Protein AF-A0A7J9C0Z2-F1 (afdb_monomer_lite)

Foldseek 3Di:
DPPPDPDPDPVNVVCVLCVCVPVLVVVLCVVLVVLVVCLVVCVVVVPPFPDDPDPPDDTDRVNVVSVVCCVCCVVVSVVVVVVSVVVSVVVVVVVVVD

pLDDT: mean 74.09, std 14.27, range [41.44, 91.19]

Secondary structure (DSSP, 8-state):
---SS----HHHHHHHTTTHHHHHHHHHHHHHHHHHHHHHHHHHH-TT----S-TTS----HHHHHHHHHHHHHHHHHHHHHHHHHHHHHHHHHHTT-

Sequence (98 aa):
MKEAFGFAPSWHLWLRYSTFLVLYPTGISSEVGLIYFALPYIKASEKYCFRMPNKWNFSFDYFYAAILALVIYVPGSPHLYHYMLGQRKRALSKSKKE

InterPro domains:
  IPR007482 Protein-tyrosine phosphatase-like, PTPLA [PF04387] (7-94)
  IPR007482 Protein-tyrosine phosphatase-like, PTPLA [PTHR11035] (3-93)

Organism: Gossypium gossypioides (NCBI:txid34282)

Radius of gyration: 22.14 Å; chains: 1; bounding box: 62×24×52 Å

Structure (mmCIF, N/CA/C/O backbone):
data_AF-A0A7J9C0Z2-F1
#
_entry.id   AF-A0A7J9C0Z2-F1
#
loop_
_atom_site.group_PDB
_atom_site.id
_atom_site.type_symbol
_atom_site.label_atom_id
_atom_site.label_alt_id
_atom_site.label_comp_id
_atom_site.label_asym_id
_atom_site.label_entity_id
_atom_site.label_seq_id
_atom_site.pdbx_PDB_ins_code
_atom_site.Cartn_x
_atom_site.Cartn_y
_atom_site.Cartn_z
_atom_site.occupancy
_atom_site.B_iso_or_equiv
_atom_site.auth_seq_id
_atom_site.auth_comp_id
_atom_site.auth_asym_id
_atom_site.auth_atom_id
_atom_site.pdbx_PDB_model_num
ATOM 1 N N . MET A 1 1 ? -35.775 13.987 16.716 1.00 41.44 1 MET A N 1
ATOM 2 C CA . MET A 1 1 ? -35.803 13.313 15.397 1.00 41.44 1 MET A CA 1
ATOM 3 C C . MET A 1 1 ? -34.826 12.129 15.365 1.00 41.44 1 MET A C 1
ATOM 5 O O . MET A 1 1 ? -33.883 12.139 14.585 1.00 41.44 1 MET A O 1
ATOM 9 N N . LYS A 1 2 ? -35.000 11.122 16.234 1.00 44.28 2 LYS A N 1
ATOM 10 C CA . LYS A 1 2 ? -34.101 9.949 16.329 1.00 44.28 2 LYS A CA 1
ATOM 11 C C . LYS A 1 2 ? -34.775 8.639 15.864 1.00 44.28 2 LYS A C 1
ATOM 13 O O . LYS A 1 2 ? -34.187 7.581 16.015 1.00 44.28 2 LYS A O 1
ATOM 18 N N . GLU A 1 3 ? -35.978 8.707 15.279 1.00 50.50 3 GLU A N 1
ATOM 19 C CA . GLU A 1 3 ? -36.877 7.540 15.151 1.00 50.50 3 GLU A CA 1
ATOM 20 C C . GLU A 1 3 ? -37.372 7.220 13.721 1.00 50.50 3 GLU A C 1
ATOM 22 O O . GLU A 1 3 ? -38.306 6.447 13.565 1.00 50.50 3 GLU A O 1
ATOM 27 N N . ALA A 1 4 ? -36.767 7.764 12.654 1.00 53.56 4 ALA A N 1
ATOM 28 C CA . ALA A 1 4 ? -37.239 7.503 11.278 1.00 53.56 4 ALA A CA 1
ATOM 29 C C . ALA A 1 4 ? -36.519 6.348 10.547 1.00 53.56 4 ALA A C 1
ATOM 31 O O . ALA A 1 4 ? -37.040 5.825 9.568 1.00 53.56 4 ALA A O 1
ATOM 32 N N . PHE A 1 5 ? -35.345 5.916 11.015 1.00 50.12 5 PHE A N 1
ATOM 33 C CA . PHE A 1 5 ? -34.651 4.737 10.490 1.00 50.12 5 PHE A CA 1
ATOM 34 C C . PHE A 1 5 ? -34.333 3.818 11.663 1.00 50.12 5 PHE A C 1
ATOM 36 O O . PHE A 1 5 ? -33.436 4.102 12.456 1.00 50.12 5 PHE A O 1
ATOM 43 N N . GLY A 1 6 ? -35.142 2.766 11.800 1.00 49.12 6 GLY A N 1
ATOM 44 C CA . GLY A 1 6 ? -35.044 1.778 12.868 1.00 49.12 6 GLY A CA 1
ATOM 45 C C . GLY A 1 6 ? -33.612 1.289 13.069 1.00 49.12 6 GLY A C 1
ATOM 46 O O . GLY A 1 6 ? -32.891 1.073 12.097 1.00 49.12 6 GLY A O 1
ATOM 47 N N . PHE A 1 7 ? -33.229 1.177 14.346 1.00 54.12 7 PHE A N 1
ATOM 48 C CA . PHE A 1 7 ? -32.022 0.537 14.878 1.00 54.12 7 PHE A CA 1
ATOM 49 C C . PHE A 1 7 ? -31.091 -0.032 13.801 1.00 54.12 7 PHE A C 1
ATOM 51 O O . PHE A 1 7 ? -31.254 -1.174 13.374 1.00 54.12 7 PHE A O 1
ATOM 58 N N . ALA A 1 8 ? -30.085 0.739 13.377 1.00 60.78 8 ALA A N 1
ATOM 59 C CA . ALA A 1 8 ? -28.989 0.148 12.624 1.00 60.78 8 ALA A CA 1
ATOM 60 C C . ALA A 1 8 ? -28.327 -0.895 13.544 1.00 60.78 8 ALA A C 1
ATOM 62 O O . ALA A 1 8 ? -27.810 -0.513 14.600 1.00 60.78 8 ALA A O 1
ATOM 63 N N . PRO A 1 9 ? -28.360 -2.198 13.207 1.00 73.75 9 PRO A N 1
ATOM 64 C CA . PRO A 1 9 ? -27.811 -3.215 14.085 1.00 73.75 9 PRO A CA 1
ATOM 65 C C . PRO A 1 9 ? -26.322 -2.938 14.302 1.00 73.75 9 PRO A C 1
ATOM 67 O O . PRO A 1 9 ? -25.607 -2.540 13.377 1.00 73.75 9 PRO A O 1
ATOM 70 N N . SER A 1 10 ? -25.838 -3.160 15.524 1.00 71.19 10 SER A N 1
ATOM 71 C CA . SER A 1 10 ? -24.436 -2.938 15.913 1.00 71.19 10 SER A CA 1
ATOM 72 C C . SER A 1 10 ? -23.442 -3.641 14.976 1.00 71.19 10 SER A C 1
ATOM 74 O O . SER A 1 10 ? -22.351 -3.128 14.720 1.00 71.19 10 SER A O 1
ATOM 76 N N . TRP A 1 11 ? -23.854 -4.762 14.375 1.00 73.88 11 TRP A N 1
ATOM 77 C CA . TRP A 1 11 ? -23.126 -5.469 13.322 1.00 73.88 11 TRP A CA 1
ATOM 78 C C . TRP A 1 11 ? -22.876 -4.624 12.063 1.00 73.88 11 TRP A C 1
ATOM 80 O O . TRP A 1 11 ? -21.785 -4.662 11.504 1.00 73.88 11 TRP A O 1
ATOM 90 N N . HIS A 1 12 ? -23.848 -3.823 11.624 1.00 79.19 12 HIS A N 1
ATOM 91 C CA . HIS A 1 12 ? -23.722 -2.996 10.422 1.00 79.19 12 HIS A CA 1
ATOM 92 C C . HIS A 1 12 ? -22.740 -1.834 10.637 1.00 79.19 12 HIS A C 1
ATOM 94 O O . HIS A 1 12 ? -21.935 -1.512 9.760 1.00 79.19 12 HIS A O 1
ATOM 100 N N . LEU A 1 13 ? -22.747 -1.243 11.838 1.00 76.31 13 LEU A N 1
ATOM 101 C CA . LEU A 1 13 ? -21.730 -0.277 12.260 1.00 76.31 13 LEU A CA 1
ATOM 102 C C . LEU A 1 13 ? -20.346 -0.932 12.314 1.00 76.31 13 LEU A C 1
ATOM 104 O O . LEU A 1 13 ? -19.385 -0.390 11.769 1.00 76.31 13 LEU A O 1
ATOM 108 N N . TRP A 1 14 ? -20.239 -2.120 12.909 1.00 78.75 14 TRP A N 1
ATOM 109 C CA . TRP A 1 14 ? -18.976 -2.850 12.974 1.00 78.75 14 TRP A CA 1
ATOM 110 C C . TRP A 1 14 ? -18.422 -3.185 11.587 1.00 78.75 14 TRP A C 1
ATOM 112 O O . TRP A 1 14 ? -17.231 -2.977 11.350 1.00 78.75 14 TRP A O 1
ATOM 122 N N . LEU A 1 15 ? -19.277 -3.642 10.669 1.00 82.19 15 LEU A N 1
ATOM 123 C CA . LEU A 1 15 ? -18.913 -3.981 9.297 1.00 82.19 15 LEU A CA 1
ATOM 124 C C . LEU A 1 15 ? -18.392 -2.744 8.562 1.00 82.19 15 LEU A C 1
ATOM 126 O O . LEU A 1 15 ? -17.287 -2.782 8.027 1.00 82.19 15 LEU A O 1
ATOM 130 N N . ARG A 1 16 ? -19.094 -1.607 8.652 1.00 81.81 16 ARG A N 1
ATOM 131 C CA . ARG A 1 16 ? -18.646 -0.327 8.074 1.00 81.81 16 ARG A CA 1
ATOM 132 C C . ARG A 1 16 ? -17.250 0.090 8.549 1.00 81.81 16 ARG A C 1
ATOM 134 O O . ARG A 1 16 ? -16.476 0.627 7.763 1.00 81.81 16 ARG A O 1
ATOM 141 N N . TYR A 1 17 ? -16.926 -0.148 9.819 1.00 75.94 17 TYR A N 1
ATOM 142 C CA . TYR A 1 17 ? -15.629 0.206 10.405 1.00 75.94 17 TYR A CA 1
ATOM 143 C C . TYR A 1 17 ? -14.599 -0.932 10.387 1.00 75.94 17 TYR A C 1
ATOM 145 O O . TYR A 1 17 ? -13.525 -0.763 10.954 1.00 75.94 17 TYR A O 1
ATOM 153 N N . SER A 1 18 ? -14.891 -2.088 9.788 1.00 80.19 18 SER A N 1
ATOM 154 C CA . SER A 1 18 ? -13.970 -3.238 9.763 1.00 80.19 18 SER A CA 1
ATOM 155 C C . SER A 1 18 ? -13.676 -3.744 8.350 1.00 80.19 18 SER A C 1
ATOM 157 O O . SER A 1 18 ? -12.652 -4.388 8.155 1.00 80.19 18 SER A O 1
ATOM 159 N N . THR A 1 19 ? -14.490 -3.402 7.347 1.00 84.25 19 THR A N 1
ATOM 160 C CA . THR A 1 19 ? -14.249 -3.749 5.932 1.00 84.25 19 THR A CA 1
ATOM 161 C C . THR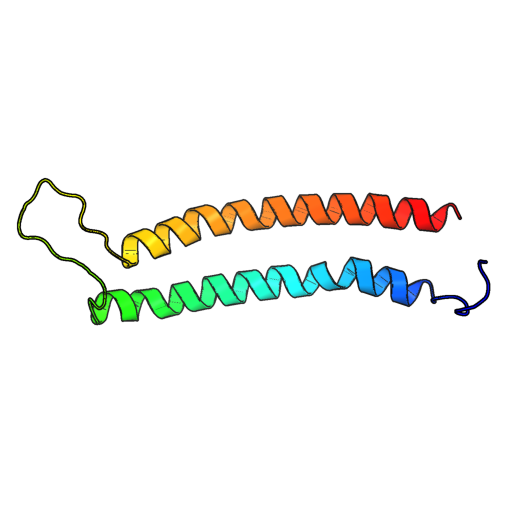 A 1 19 ? -12.911 -3.235 5.405 1.00 84.25 19 THR A C 1
ATOM 163 O O . THR A 1 19 ? -12.261 -3.921 4.616 1.00 84.25 19 THR A O 1
ATOM 166 N N . PHE A 1 20 ? -12.444 -2.078 5.887 1.00 83.62 20 PHE A N 1
ATOM 167 C CA . PHE A 1 20 ? -11.138 -1.542 5.495 1.00 83.62 20 PHE A CA 1
ATOM 168 C C . PHE A 1 20 ? -9.974 -2.471 5.873 1.00 83.62 20 PHE A C 1
ATOM 170 O O . PHE A 1 20 ? -8.938 -2.420 5.227 1.00 83.62 20 PHE A O 1
ATOM 177 N N . LEU A 1 21 ? -10.127 -3.343 6.879 1.00 85.50 21 LEU A N 1
ATOM 178 C CA . LEU A 1 21 ? -9.061 -4.254 7.314 1.00 85.50 21 LEU A CA 1
ATOM 179 C C . LEU A 1 21 ? -8.667 -5.256 6.231 1.00 85.50 21 LEU A C 1
ATOM 181 O O . LEU A 1 21 ? -7.508 -5.642 6.158 1.00 85.50 21 LEU A O 1
ATOM 185 N N . VAL A 1 22 ? -9.630 -5.677 5.411 1.00 87.38 22 VAL A N 1
ATOM 186 C CA . VAL A 1 22 ? -9.405 -6.638 4.324 1.00 87.38 22 VAL A CA 1
ATOM 187 C C . VAL A 1 22 ? -9.165 -5.896 3.015 1.00 87.38 22 VAL A C 1
ATOM 189 O O . VAL A 1 22 ? -8.204 -6.179 2.310 1.00 87.38 22 VAL A O 1
ATOM 192 N N . LEU A 1 23 ? -9.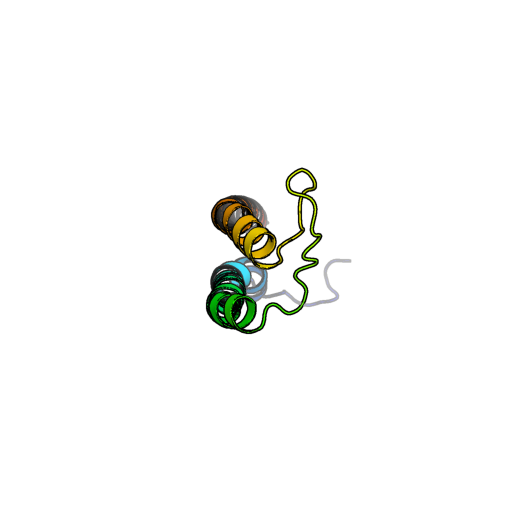993 -4.892 2.716 1.00 88.12 23 LEU A N 1
ATOM 193 C CA . LEU A 1 23 ? -9.906 -4.158 1.452 1.00 88.12 23 LEU A CA 1
ATOM 194 C C . LEU A 1 23 ? -8.592 -3.383 1.306 1.00 88.12 23 LEU A C 1
ATOM 196 O O . LEU A 1 23 ? -8.084 -3.268 0.197 1.00 88.12 23 LEU A O 1
ATOM 200 N N . TYR A 1 24 ? -8.027 -2.873 2.402 1.00 87.25 24 TYR A N 1
ATOM 201 C CA . TYR A 1 24 ? -6.797 -2.086 2.365 1.00 87.25 24 TYR A CA 1
ATOM 202 C C . TYR A 1 24 ? -5.556 -2.912 1.972 1.00 87.25 24 TYR A C 1
ATOM 204 O O . TYR A 1 24 ? -4.921 -2.562 0.976 1.00 87.25 24 TYR A O 1
ATOM 212 N N . PRO A 1 25 ? -5.214 -4.032 2.647 1.00 87.25 25 PRO A N 1
ATOM 213 C CA . PRO A 1 25 ? -4.093 -4.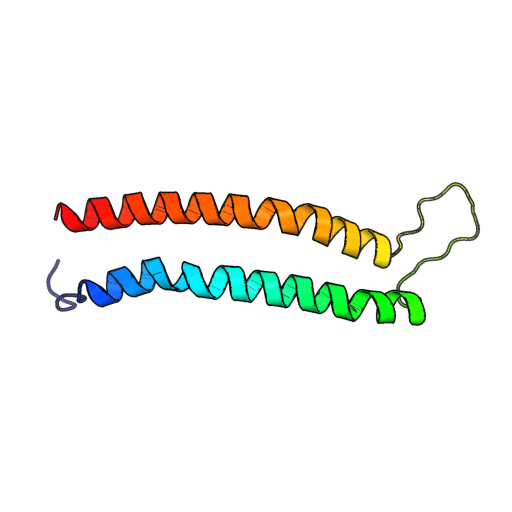870 2.219 1.00 87.25 25 PRO A CA 1
ATOM 214 C C . PRO A 1 25 ? -4.321 -5.496 0.837 1.00 87.25 25 PRO A C 1
ATOM 216 O O . PRO A 1 25 ? -3.373 -5.605 0.057 1.00 87.25 25 PRO A O 1
ATOM 219 N N . THR A 1 26 ? -5.560 -5.861 0.487 1.00 91.19 26 THR A N 1
ATOM 220 C CA . THR A 1 26 ? -5.881 -6.358 -0.861 1.00 91.19 26 THR A CA 1
ATOM 221 C C . THR A 1 26 ? -5.688 -5.278 -1.931 1.00 91.19 26 THR A C 1
ATOM 223 O O . THR A 1 26 ? -5.104 -5.558 -2.972 1.00 91.19 26 THR A O 1
ATOM 226 N N . GLY A 1 27 ? -6.099 -4.034 -1.671 1.00 89.06 27 GLY A N 1
ATOM 227 C CA . GLY A 1 27 ? -5.897 -2.912 -2.591 1.00 89.06 27 GLY A CA 1
ATOM 228 C C . GLY A 1 27 ? -4.416 -2.629 -2.833 1.00 89.06 27 GLY A C 1
ATOM 229 O O . GLY A 1 27 ? -3.958 -2.688 -3.972 1.00 89.06 27 GLY A O 1
ATOM 230 N N . ILE A 1 28 ? -3.641 -2.445 -1.762 1.00 88.81 28 ILE A N 1
ATOM 231 C CA . ILE A 1 28 ? -2.206 -2.134 -1.867 1.00 88.81 28 ILE A CA 1
ATOM 232 C C . ILE A 1 28 ? -1.440 -3.261 -2.555 1.00 88.81 28 ILE A C 1
ATOM 234 O O . ILE A 1 28 ? -0.604 -2.997 -3.415 1.00 88.81 28 ILE A O 1
ATOM 238 N N . SER A 1 29 ? -1.727 -4.519 -2.207 1.00 89.31 29 SER A N 1
ATOM 239 C CA . SER A 1 29 ? -1.084 -5.658 -2.869 1.00 89.31 29 SER A CA 1
ATOM 240 C C . SER A 1 29 ? -1.432 -5.730 -4.355 1.00 89.31 29 SER A C 1
ATOM 242 O O . SER A 1 29 ? -0.553 -6.044 -5.154 1.00 89.31 29 SER A O 1
ATOM 244 N N . SER A 1 30 ? -2.664 -5.381 -4.745 1.00 90.31 30 SER A N 1
ATOM 245 C CA . SER A 1 30 ? -3.052 -5.332 -6.157 1.00 90.31 30 SER A CA 1
ATOM 246 C C . SER A 1 30 ? -2.329 -4.224 -6.933 1.00 90.31 30 SER A C 1
ATOM 248 O O . SER A 1 30 ? -1.812 -4.489 -8.015 1.00 90.31 30 SER A O 1
ATOM 250 N N . GLU A 1 31 ? -2.199 -3.019 -6.372 1.00 87.81 31 GLU A N 1
ATOM 251 C CA . GLU A 1 31 ? -1.499 -1.901 -7.020 1.00 87.81 31 GLU A CA 1
ATOM 252 C C . GLU A 1 31 ? 0.006 -2.161 -7.126 1.00 87.81 31 GLU A C 1
ATOM 254 O O . GLU A 1 31 ? 0.592 -2.036 -8.202 1.00 87.81 31 GLU A O 1
ATOM 259 N N . VAL A 1 32 ? 0.634 -2.589 -6.026 1.00 88.62 32 VAL A N 1
ATOM 260 C CA . VAL A 1 32 ? 2.062 -2.933 -6.000 1.00 88.62 32 VAL A CA 1
ATOM 261 C C . VAL A 1 32 ? 2.350 -4.106 -6.936 1.00 88.62 32 VAL A C 1
ATOM 263 O O . VAL A 1 32 ? 3.327 -4.066 -7.683 1.00 88.62 32 VAL A O 1
ATOM 266 N N . GLY A 1 33 ? 1.486 -5.125 -6.937 1.00 87.75 33 GLY A N 1
ATOM 267 C CA . GLY A 1 33 ? 1.592 -6.276 -7.828 1.00 87.75 33 GLY A CA 1
ATOM 268 C C . GLY A 1 33 ? 1.514 -5.876 -9.298 1.00 87.75 33 GLY A C 1
ATOM 269 O O . GLY A 1 33 ? 2.373 -6.274 -10.081 1.00 87.75 33 GLY A O 1
ATOM 270 N N . LEU A 1 34 ? 0.545 -5.036 -9.674 1.00 88.12 34 LEU A N 1
ATOM 271 C CA . LEU A 1 34 ? 0.407 -4.535 -11.045 1.00 88.12 34 LEU A CA 1
ATOM 272 C C . LEU A 1 34 ? 1.641 -3.753 -11.501 1.00 88.12 34 LEU A C 1
ATOM 274 O O . LEU A 1 34 ? 2.133 -3.993 -12.602 1.00 88.12 34 LEU A O 1
ATOM 278 N N . ILE A 1 35 ? 2.180 -2.866 -10.657 1.00 85.31 35 ILE A N 1
ATOM 279 C CA . ILE A 1 35 ? 3.408 -2.127 -10.981 1.00 85.31 35 ILE A CA 1
ATOM 280 C C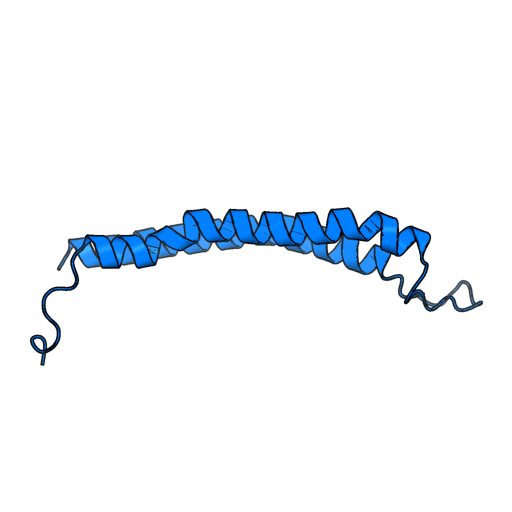 . ILE A 1 35 ? 4.580 -3.100 -11.141 1.00 85.31 35 ILE A C 1
ATOM 282 O O . ILE A 1 35 ? 5.330 -2.998 -12.110 1.00 85.31 35 ILE A O 1
ATOM 286 N N . TYR A 1 36 ? 4.714 -4.081 -10.244 1.00 84.00 36 TYR A N 1
ATOM 287 C CA . TYR A 1 36 ? 5.782 -5.077 -10.310 1.00 84.00 36 TYR A CA 1
ATOM 288 C C . TYR A 1 36 ? 5.730 -5.906 -11.599 1.00 84.00 36 TYR A C 1
ATOM 290 O O . TYR A 1 36 ? 6.754 -6.081 -12.259 1.00 84.00 36 TYR A O 1
ATOM 298 N N . PHE A 1 37 ? 4.540 -6.358 -12.002 1.00 85.81 37 PHE A N 1
ATOM 299 C CA . PHE A 1 37 ? 4.353 -7.061 -13.270 1.00 85.81 37 PHE A CA 1
ATOM 300 C C . PHE A 1 37 ? 4.573 -6.154 -14.481 1.00 85.81 37 PHE A C 1
ATOM 302 O O . PHE A 1 37 ? 5.061 -6.634 -15.498 1.00 85.81 37 PHE A O 1
ATOM 309 N N . ALA A 1 38 ? 4.266 -4.858 -14.387 1.00 82.38 38 ALA A N 1
ATOM 310 C CA . ALA A 1 38 ? 4.467 -3.900 -15.471 1.00 82.38 38 ALA A CA 1
ATOM 311 C C . ALA A 1 38 ? 5.942 -3.497 -15.672 1.00 82.38 38 ALA A C 1
ATOM 313 O O . ALA A 1 38 ? 6.339 -3.220 -16.804 1.00 82.38 38 ALA A O 1
ATOM 314 N N . LEU A 1 39 ? 6.777 -3.499 -14.623 1.00 79.38 39 LEU A N 1
ATOM 315 C CA . LEU A 1 39 ? 8.206 -3.137 -14.691 1.00 79.38 39 LEU A CA 1
ATOM 316 C C . LEU A 1 39 ? 9.001 -3.835 -15.818 1.00 79.38 39 LEU A C 1
ATOM 318 O O . LEU A 1 39 ? 9.692 -3.130 -16.560 1.00 79.38 39 LEU A O 1
ATOM 322 N N . PRO A 1 40 ? 8.938 -5.171 -16.006 1.00 75.69 40 PRO A N 1
ATOM 323 C CA . PRO A 1 40 ? 9.648 -5.834 -17.102 1.00 75.69 40 PRO A CA 1
ATOM 324 C C . PRO A 1 40 ? 9.132 -5.418 -18.487 1.00 75.69 40 PRO A C 1
ATOM 326 O O . PRO A 1 40 ? 9.935 -5.277 -19.409 1.00 75.69 40 PRO A O 1
ATOM 329 N N . TYR A 1 41 ? 7.829 -5.156 -18.638 1.00 74.44 41 TYR A N 1
ATOM 330 C CA . TYR A 1 41 ? 7.252 -4.686 -19.904 1.00 74.44 41 TYR A CA 1
ATOM 331 C C . TYR A 1 41 ? 7.666 -3.247 -20.228 1.00 74.44 41 TYR A C 1
ATOM 333 O O . TYR A 1 41 ? 7.969 -2.942 -21.381 1.00 74.44 41 TYR A O 1
ATOM 341 N N . ILE A 1 42 ? 7.735 -2.376 -19.218 1.00 70.00 42 ILE A N 1
ATOM 342 C CA . ILE A 1 42 ? 8.219 -0.994 -19.355 1.00 70.00 42 ILE A CA 1
ATOM 343 C C . ILE A 1 42 ? 9.684 -1.001 -19.806 1.00 70.00 42 ILE A C 1
ATOM 345 O O . ILE A 1 42 ? 10.040 -0.313 -20.762 1.00 70.00 42 ILE A O 1
ATOM 349 N N . LYS A 1 43 ? 10.515 -1.842 -19.178 1.00 67.88 43 LYS A N 1
ATOM 350 C CA . LYS A 1 43 ? 11.935 -1.987 -19.525 1.00 67.88 43 LYS A CA 1
ATOM 351 C C . LYS A 1 43 ? 12.149 -2.546 -20.936 1.00 67.88 43 LYS A C 1
ATOM 353 O O . LYS A 1 43 ? 13.077 -2.123 -21.613 1.00 67.88 43 LYS A O 1
ATOM 358 N N . ALA A 1 44 ? 11.315 -3.489 -21.373 1.00 66.25 44 ALA A N 1
ATOM 359 C CA . ALA A 1 44 ? 11.430 -4.107 -22.695 1.00 66.25 44 ALA A CA 1
ATOM 360 C C . ALA A 1 44 ? 10.899 -3.217 -23.829 1.00 66.25 44 ALA A C 1
ATOM 362 O O . ALA A 1 44 ? 11.389 -3.298 -24.951 1.00 66.25 44 ALA A O 1
ATOM 363 N N . SER A 1 45 ? 9.881 -2.396 -23.558 1.00 63.38 45 SER A N 1
ATOM 364 C CA . SER A 1 45 ? 9.221 -1.610 -24.600 1.00 63.38 45 SER A CA 1
ATOM 365 C C . SER A 1 45 ? 9.820 -0.216 -24.801 1.00 63.38 45 SER A C 1
ATOM 367 O O . SER A 1 45 ? 9.483 0.397 -25.813 1.00 63.38 45 SER A O 1
ATOM 369 N N . GLU A 1 46 ? 10.598 0.315 -23.845 1.00 62.19 46 GLU A N 1
ATOM 370 C CA . GLU A 1 46 ? 11.113 1.705 -23.802 1.00 62.19 46 GLU A CA 1
ATOM 371 C C . GLU A 1 46 ? 10.052 2.800 -24.072 1.00 62.19 46 GLU A C 1
ATOM 373 O O . GLU A 1 46 ? 10.366 3.972 -24.294 1.00 62.19 46 GLU A O 1
ATOM 378 N N . LYS A 1 47 ? 8.762 2.442 -24.047 1.00 52.16 47 LYS A N 1
ATOM 379 C CA . LYS A 1 47 ? 7.661 3.365 -24.310 1.00 52.16 47 LYS A CA 1
ATOM 380 C C . LYS A 1 47 ? 7.616 4.373 -23.169 1.00 52.16 47 LYS A C 1
ATOM 382 O O . LYS A 1 47 ? 7.562 3.985 -22.007 1.00 52.16 47 LYS A O 1
ATOM 387 N N . TYR A 1 48 ? 7.619 5.653 -23.540 1.00 51.66 48 TYR A N 1
ATOM 388 C CA . TYR A 1 48 ? 7.654 6.824 -22.653 1.00 51.66 48 TYR A CA 1
ATOM 389 C C . TYR A 1 48 ? 9.018 7.179 -22.038 1.00 51.66 48 TYR A C 1
ATOM 391 O O . TYR A 1 48 ? 9.062 8.012 -21.136 1.00 51.66 48 TYR A O 1
ATOM 399 N N . CYS A 1 49 ? 10.132 6.638 -22.545 1.00 51.34 49 CYS A N 1
ATOM 400 C CA . CYS A 1 49 ? 11.465 7.109 -22.167 1.00 51.34 49 CYS A CA 1
ATOM 401 C C . CYS A 1 49 ? 11.925 8.225 -23.128 1.00 51.34 49 CYS A C 1
ATOM 403 O O . CYS A 1 49 ? 12.263 7.975 -24.287 1.00 51.34 49 CYS A O 1
ATOM 405 N N . PHE A 1 50 ? 11.901 9.485 -22.674 1.00 52.75 50 PHE A N 1
ATOM 406 C CA . PHE A 1 50 ? 12.380 10.630 -23.464 1.00 52.75 50 PHE A CA 1
ATOM 407 C C . PHE A 1 50 ? 13.911 10.688 -23.417 1.00 52.75 50 PHE A C 1
ATOM 409 O O . PHE A 1 50 ? 14.520 11.414 -22.626 1.00 52.75 50 PHE A O 1
ATOM 416 N N . ARG A 1 51 ? 14.545 9.875 -24.261 1.00 51.75 51 ARG A N 1
ATOM 417 C CA . ARG A 1 51 ? 16.001 9.746 -24.349 1.00 51.75 51 ARG A CA 1
ATOM 418 C C . ARG A 1 51 ? 16.571 10.946 -25.119 1.00 51.75 51 ARG A C 1
ATOM 420 O O . ARG A 1 51 ? 16.502 11.003 -26.342 1.00 51.75 51 ARG A O 1
ATOM 427 N N . MET A 1 52 ? 17.096 11.938 -24.399 1.00 54.84 52 MET A N 1
ATOM 428 C CA . MET A 1 52 ? 17.799 13.084 -24.993 1.00 54.84 52 MET A CA 1
ATOM 429 C C . MET A 1 52 ? 19.310 12.801 -25.089 1.00 54.84 52 MET A C 1
ATOM 431 O O . MET A 1 52 ? 19.866 12.176 -24.188 1.00 54.84 52 MET A O 1
ATOM 435 N N . PRO A 1 53 ? 20.010 13.275 -26.138 1.00 54.50 53 PRO A N 1
ATOM 436 C CA . PRO A 1 53 ? 21.420 12.944 -26.383 1.00 54.50 53 PRO A CA 1
ATOM 437 C C . PRO A 1 53 ? 22.427 13.639 -25.445 1.00 54.50 53 PRO A C 1
ATOM 439 O O . PRO A 1 53 ? 23.625 13.379 -25.540 1.00 54.50 53 PRO A O 1
ATOM 442 N N . ASN A 1 54 ? 21.988 14.519 -24.540 1.00 57.91 54 ASN A N 1
ATOM 443 C CA . ASN A 1 54 ? 22.886 15.290 -23.681 1.00 57.91 54 ASN A CA 1
ATOM 444 C C . ASN A 1 54 ? 23.054 14.641 -22.294 1.00 57.91 54 ASN A C 1
ATOM 446 O O . ASN A 1 54 ? 22.091 14.540 -21.538 1.00 57.91 54 ASN A O 1
ATOM 450 N N . LYS A 1 55 ? 24.293 14.275 -21.926 1.00 56.12 55 LYS A N 1
ATOM 451 C CA . LYS A 1 55 ? 24.662 13.593 -20.661 1.00 56.12 55 LYS A CA 1
ATOM 452 C C . LYS A 1 55 ? 24.279 14.335 -19.366 1.00 56.12 55 LYS A C 1
ATOM 454 O O . LYS A 1 55 ? 24.337 13.733 -18.300 1.00 56.12 55 LYS A O 1
ATOM 459 N N . TRP A 1 56 ? 23.932 15.620 -19.450 1.00 55.06 56 TRP A N 1
ATOM 460 C CA . TRP A 1 56 ? 23.738 16.514 -18.301 1.00 55.06 56 TRP A CA 1
ATOM 461 C C . TRP A 1 56 ? 22.277 16.856 -17.979 1.00 55.06 56 TRP A C 1
ATOM 463 O O . TRP A 1 56 ? 22.039 17.565 -17.007 1.00 55.06 56 TRP A O 1
ATOM 473 N N . ASN A 1 57 ? 21.297 16.368 -18.750 1.00 47.62 57 ASN A N 1
ATOM 474 C CA . ASN A 1 57 ? 19.880 16.628 -18.479 1.00 47.62 57 ASN A CA 1
ATOM 475 C C . ASN A 1 57 ? 19.169 15.355 -18.018 1.00 47.62 57 ASN A C 1
ATOM 477 O O . ASN A 1 57 ? 19.266 14.310 -18.656 1.00 47.62 57 ASN A O 1
ATOM 481 N N . PHE A 1 58 ? 18.446 15.465 -16.907 1.00 53.12 58 PHE A N 1
ATOM 482 C CA . PHE A 1 58 ? 17.640 14.410 -16.301 1.00 53.12 58 PHE A CA 1
ATOM 483 C C . PHE A 1 58 ? 16.639 13.852 -17.328 1.00 53.12 58 PHE A C 1
ATOM 485 O O . PHE A 1 58 ? 15.642 14.493 -17.655 1.00 53.12 58 PHE A O 1
ATOM 492 N N . SER A 1 59 ? 16.929 12.677 -17.888 1.00 56.00 59 SER A N 1
ATOM 493 C CA . SER A 1 59 ? 15.999 11.971 -18.768 1.00 56.00 59 SER A CA 1
ATOM 494 C C . SER A 1 59 ? 14.958 11.287 -17.883 1.00 56.00 59 SER A C 1
ATOM 496 O O . SER A 1 59 ? 15.309 10.515 -16.990 1.00 56.00 59 SER A O 1
ATOM 498 N N . PHE A 1 60 ? 13.683 11.639 -18.064 1.00 60.34 60 PHE A N 1
ATOM 499 C CA . PHE A 1 60 ? 12.595 11.060 -17.283 1.00 60.34 60 PHE A CA 1
ATOM 500 C C . PHE A 1 60 ? 12.352 9.624 -17.755 1.00 60.34 60 PHE A C 1
ATOM 502 O O . PHE A 1 60 ? 11.706 9.400 -18.779 1.00 60.34 60 PHE A O 1
ATOM 509 N N . ASP A 1 61 ? 12.900 8.661 -17.016 1.00 69.00 61 ASP A N 1
ATOM 510 C CA . ASP A 1 61 ? 12.610 7.248 -17.223 1.00 69.00 61 ASP A CA 1
ATOM 511 C C . ASP A 1 61 ? 11.404 6.849 -16.371 1.00 69.00 61 ASP A C 1
ATOM 513 O O . ASP A 1 61 ? 11.413 6.946 -15.135 1.00 69.00 61 ASP A O 1
ATOM 517 N N . TYR A 1 62 ? 10.362 6.367 -17.039 1.00 67.31 62 TYR A N 1
ATOM 518 C CA . TYR A 1 62 ? 9.160 5.868 -16.386 1.00 67.31 62 TYR A CA 1
ATOM 519 C C . TYR A 1 62 ? 9.473 4.698 -15.432 1.00 67.31 62 TYR A C 1
ATOM 521 O O . TYR A 1 62 ? 8.789 4.517 -14.425 1.00 67.31 62 TYR A O 1
ATOM 529 N N . PHE A 1 63 ? 10.557 3.954 -15.682 1.00 71.81 63 PHE A N 1
ATOM 530 C CA . PHE A 1 63 ? 11.050 2.903 -14.794 1.00 71.81 63 PHE A CA 1
ATOM 531 C C . PHE A 1 63 ? 11.492 3.447 -13.425 1.00 71.81 63 PHE A C 1
ATOM 533 O O . PHE A 1 63 ? 11.083 2.922 -12.387 1.00 71.81 63 PHE A O 1
ATOM 540 N N . TYR A 1 64 ? 12.278 4.531 -13.398 1.00 75.06 64 TYR A N 1
ATOM 541 C CA . TYR A 1 64 ? 12.715 5.156 -12.143 1.00 75.06 64 TYR A CA 1
ATOM 542 C C . TYR A 1 64 ? 11.546 5.807 -11.399 1.00 75.06 64 TYR A C 1
ATOM 544 O O . TYR A 1 64 ? 11.484 5.717 -10.173 1.00 75.06 64 TYR A O 1
ATOM 552 N N . ALA A 1 65 ? 10.589 6.398 -12.121 1.00 78.19 65 ALA A N 1
ATOM 553 C CA . ALA A 1 65 ? 9.373 6.947 -11.525 1.00 78.19 65 ALA A CA 1
ATOM 554 C C . ALA A 1 65 ? 8.508 5.858 -10.859 1.00 78.19 65 ALA A C 1
ATOM 556 O O . ALA A 1 65 ? 8.050 6.048 -9.733 1.00 78.19 65 ALA A O 1
ATOM 557 N N . ALA A 1 66 ? 8.336 4.699 -11.505 1.00 79.38 66 ALA A N 1
ATOM 558 C CA . ALA A 1 66 ? 7.595 3.565 -10.949 1.00 79.38 66 ALA A CA 1
ATOM 559 C C . ALA A 1 66 ? 8.274 2.976 -9.698 1.00 79.38 66 ALA A C 1
ATOM 561 O O . ALA A 1 66 ? 7.602 2.678 -8.710 1.00 79.38 66 ALA A O 1
ATOM 562 N N . ILE 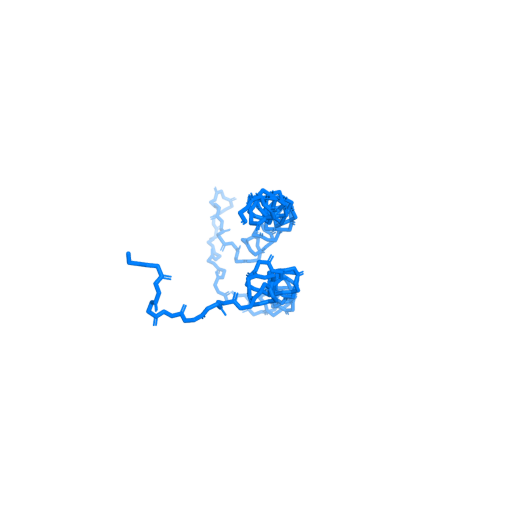A 1 67 ? 9.607 2.860 -9.699 1.00 82.50 67 ILE A N 1
ATOM 563 C CA . ILE A 1 67 ? 10.368 2.421 -8.517 1.00 82.50 67 ILE A CA 1
ATOM 564 C C . ILE A 1 67 ? 10.247 3.438 -7.382 1.00 82.50 67 ILE A C 1
ATOM 566 O O . ILE A 1 67 ? 10.002 3.048 -6.244 1.00 82.50 67 ILE A O 1
ATOM 570 N N . LEU A 1 68 ? 10.383 4.733 -7.674 1.00 85.19 68 LEU A N 1
ATOM 571 C CA . LEU A 1 68 ? 10.228 5.785 -6.671 1.00 85.19 68 LEU A CA 1
ATOM 572 C C . LEU A 1 68 ? 8.822 5.758 -6.056 1.00 85.19 68 LEU A C 1
ATOM 574 O O . LEU A 1 68 ? 8.687 5.835 -4.835 1.00 85.19 68 LEU A O 1
ATOM 578 N N . ALA A 1 69 ? 7.788 5.581 -6.883 1.00 83.62 69 ALA A N 1
ATOM 579 C CA . ALA A 1 69 ? 6.414 5.426 -6.421 1.00 83.62 69 ALA A CA 1
ATOM 580 C C . ALA A 1 69 ? 6.275 4.217 -5.485 1.00 83.62 69 ALA A C 1
ATOM 582 O O . ALA A 1 69 ? 5.719 4.367 -4.402 1.00 83.62 69 ALA A O 1
ATOM 583 N N . LEU A 1 70 ? 6.848 3.056 -5.826 1.00 85.69 70 LEU A N 1
ATOM 584 C CA . LEU A 1 70 ? 6.859 1.885 -4.940 1.00 85.69 70 LEU A CA 1
ATOM 585 C C . LEU A 1 70 ? 7.592 2.155 -3.618 1.00 85.69 70 LEU A C 1
ATOM 587 O O . LEU A 1 70 ? 7.078 1.813 -2.556 1.00 85.69 70 LEU A O 1
ATOM 591 N N . VAL A 1 71 ? 8.761 2.800 -3.662 1.00 87.06 71 VAL A N 1
ATOM 592 C CA . VAL A 1 71 ? 9.568 3.106 -2.469 1.00 87.06 71 VAL A CA 1
ATOM 593 C C . VAL A 1 71 ? 8.857 4.074 -1.527 1.00 87.06 71 VAL A C 1
ATOM 595 O O . VAL A 1 71 ? 9.037 3.963 -0.322 1.00 87.06 71 VAL A O 1
ATOM 598 N N . ILE A 1 72 ? 8.043 4.999 -2.035 1.00 87.94 72 ILE A N 1
ATOM 599 C CA . ILE A 1 72 ? 7.250 5.913 -1.197 1.00 87.94 72 ILE A CA 1
ATOM 600 C C . ILE A 1 72 ? 5.958 5.231 -0.723 1.00 87.94 72 ILE A C 1
ATOM 602 O O . ILE A 1 72 ? 5.568 5.357 0.441 1.00 87.94 72 ILE A O 1
ATOM 606 N N . TYR A 1 73 ? 5.297 4.483 -1.607 1.00 85.12 73 TYR A N 1
ATOM 607 C CA . TYR A 1 73 ? 3.980 3.903 -1.357 1.00 85.12 73 TYR A CA 1
ATOM 608 C C . TYR A 1 73 ? 4.027 2.725 -0.376 1.00 85.12 73 TYR A C 1
ATOM 610 O O . TYR A 1 73 ? 3.213 2.654 0.548 1.00 85.12 73 TYR A O 1
ATOM 618 N N . VAL A 1 74 ? 5.019 1.836 -0.504 1.00 86.69 74 VAL A N 1
ATOM 619 C CA . VAL A 1 74 ? 5.184 0.664 0.373 1.00 86.69 74 VAL A CA 1
ATOM 620 C C . VAL A 1 74 ? 5.344 1.049 1.851 1.00 86.69 74 VAL A C 1
ATOM 622 O O . VAL A 1 74 ? 4.592 0.499 2.647 1.00 86.69 74 VAL A O 1
ATOM 625 N N . PRO A 1 75 ? 6.220 1.983 2.270 1.00 88.00 75 PRO A N 1
ATOM 626 C CA . PRO A 1 75 ? 6.310 2.405 3.671 1.00 88.00 75 PRO A CA 1
ATOM 627 C C . PRO A 1 75 ? 5.197 3.374 4.097 1.00 88.00 75 PRO A C 1
ATOM 629 O O . PRO A 1 75 ? 4.817 3.381 5.269 1.00 88.00 75 PRO A O 1
ATOM 632 N N . GLY A 1 76 ? 4.638 4.171 3.178 1.00 87.81 76 GLY A N 1
ATOM 633 C CA . GLY A 1 76 ? 3.525 5.077 3.486 1.00 87.81 76 GLY A CA 1
ATOM 634 C C . GLY A 1 76 ? 2.224 4.339 3.817 1.00 87.81 76 GLY A C 1
ATOM 635 O O . GLY A 1 76 ? 1.465 4.747 4.699 1.00 87.81 76 GLY A O 1
ATOM 636 N N . SER A 1 77 ? 1.988 3.208 3.157 1.00 86.19 77 SER A N 1
ATOM 637 C CA . SER A 1 77 ? 0.768 2.418 3.312 1.00 86.19 77 SER A CA 1
ATOM 638 C C . SER A 1 77 ? 0.545 1.792 4.710 1.00 86.19 77 SER A C 1
ATOM 640 O O . SER A 1 77 ? -0.531 2.008 5.278 1.00 86.19 77 SER A O 1
ATOM 642 N N . PRO A 1 78 ? 1.505 1.106 5.373 1.00 86.62 78 PRO A N 1
ATOM 643 C CA . PRO A 1 78 ? 1.305 0.602 6.732 1.00 86.62 78 PRO A CA 1
ATOM 644 C C . PRO A 1 78 ? 1.139 1.737 7.748 1.00 86.62 78 PRO A C 1
ATOM 646 O O . PRO A 1 78 ? 0.402 1.582 8.722 1.00 86.62 78 PRO A O 1
ATOM 649 N N . HIS A 1 79 ? 1.764 2.898 7.519 1.00 88.75 79 HIS A N 1
ATOM 650 C CA . HIS A 1 79 ? 1.609 4.057 8.397 1.00 88.75 79 HIS A CA 1
ATOM 651 C C . HIS A 1 79 ? 0.152 4.548 8.433 1.00 88.75 79 HIS A C 1
ATOM 653 O O . HIS A 1 79 ? -0.439 4.709 9.506 1.00 88.75 79 HIS A O 1
ATOM 659 N N . LEU A 1 80 ? -0.464 4.702 7.257 1.00 87.00 80 LEU A N 1
ATOM 660 C CA . LEU A 1 80 ? -1.877 5.062 7.122 1.00 87.00 80 LEU A CA 1
ATOM 661 C C . LEU A 1 80 ? -2.801 3.976 7.691 1.00 87.00 80 LEU A C 1
ATOM 663 O O . LEU A 1 80 ? -3.788 4.291 8.361 1.00 87.00 80 LEU A O 1
ATOM 667 N N . TYR A 1 81 ? -2.459 2.699 7.499 1.00 87.38 81 TYR A N 1
ATOM 668 C CA . TYR A 1 81 ? -3.211 1.585 8.077 1.00 87.38 81 TYR A CA 1
ATOM 669 C C . TYR A 1 81 ? -3.274 1.655 9.607 1.00 87.38 81 TYR A C 1
ATOM 671 O O . TYR A 1 81 ? -4.355 1.577 10.197 1.00 87.38 81 TYR A O 1
ATOM 679 N N . HIS A 1 82 ? -2.131 1.872 10.261 1.00 86.19 82 HIS A N 1
ATOM 680 C CA . HIS A 1 82 ? -2.066 2.032 11.714 1.00 86.19 82 HIS A CA 1
ATOM 681 C C . HIS A 1 82 ? -2.886 3.226 12.209 1.00 86.19 82 HIS A C 1
ATOM 683 O O . HIS A 1 82 ? -3.566 3.127 13.237 1.00 86.19 82 HIS A O 1
ATOM 689 N N . TYR A 1 83 ? -2.885 4.332 11.465 1.00 88.19 83 TYR A N 1
ATOM 690 C CA . TYR A 1 83 ? -3.709 5.490 11.793 1.00 88.19 83 TYR A CA 1
ATOM 691 C C . TYR A 1 83 ? -5.211 5.158 11.758 1.00 88.19 83 TYR A C 1
ATOM 693 O O . TYR A 1 83 ? -5.941 5.453 12.712 1.00 88.19 83 TYR A O 1
ATOM 701 N N . MET A 1 84 ? -5.674 4.473 10.708 1.00 86.69 84 MET A N 1
ATOM 702 C CA . MET A 1 84 ? -7.073 4.048 10.575 1.00 86.69 84 MET A CA 1
ATOM 703 C C . MET A 1 84 ? -7.488 3.045 11.657 1.00 86.69 84 MET A C 1
ATOM 705 O O . MET A 1 84 ? -8.592 3.144 12.199 1.00 86.69 84 MET A O 1
ATOM 709 N N . LEU A 1 85 ? -6.594 2.133 12.055 1.00 87.38 85 LEU A N 1
ATOM 710 C CA . LEU A 1 85 ? -6.812 1.249 13.206 1.00 87.38 85 LEU A CA 1
ATOM 711 C C . LEU A 1 85 ? -7.036 2.042 14.504 1.00 87.38 85 LEU A C 1
ATOM 713 O O . LEU A 1 85 ? -7.940 1.724 15.285 1.00 87.38 85 LEU A O 1
ATOM 717 N N . GLY A 1 86 ? -6.257 3.105 14.718 1.00 85.88 86 GLY A N 1
ATOM 718 C CA . GLY A 1 86 ? -6.438 4.025 15.840 1.00 85.88 86 GLY A CA 1
ATOM 719 C C . GLY A 1 86 ? -7.788 4.745 15.802 1.00 85.88 86 GLY A C 1
ATOM 720 O O . GLY A 1 86 ? -8.486 4.816 16.820 1.00 85.88 86 GLY A O 1
ATOM 721 N N . GLN A 1 87 ? -8.198 5.229 14.627 1.00 85.50 87 GLN A N 1
ATOM 722 C CA . GLN A 1 87 ? -9.500 5.875 14.442 1.00 85.50 87 GLN A CA 1
ATOM 723 C C . GLN A 1 87 ? -10.670 4.914 14.687 1.00 85.50 87 GLN A C 1
ATOM 725 O O . GLN A 1 87 ? -11.610 5.270 15.401 1.00 85.50 87 GLN A O 1
ATOM 730 N N . ARG A 1 88 ? -10.578 3.668 14.204 1.00 85.88 88 ARG A N 1
ATOM 731 C CA . ARG A 1 88 ? -11.562 2.607 14.468 1.00 85.88 88 ARG A CA 1
ATOM 732 C C . ARG A 1 88 ? -11.746 2.367 15.963 1.00 85.88 88 ARG A C 1
ATOM 734 O O . ARG A 1 88 ? -12.877 2.340 16.444 1.00 85.88 88 ARG A O 1
ATOM 741 N N . LYS A 1 89 ? -10.648 2.233 16.719 1.00 82.56 89 LYS A N 1
ATOM 742 C CA . LYS A 1 89 ? -10.707 2.015 18.177 1.00 82.56 89 LYS A CA 1
ATOM 743 C C . LYS A 1 89 ? -11.422 3.167 18.890 1.00 82.56 89 LYS A C 1
ATOM 745 O O . LYS A 1 89 ? -12.210 2.927 19.803 1.00 82.56 89 LYS A O 1
ATOM 750 N N . ARG A 1 90 ? -11.194 4.412 18.455 1.00 81.88 90 ARG A N 1
ATOM 751 C CA . ARG A 1 90 ? -11.877 5.601 18.994 1.00 81.88 90 ARG A CA 1
ATOM 752 C C . ARG A 1 90 ? -13.370 5.623 18.646 1.00 81.88 90 ARG A C 1
ATOM 754 O O . ARG A 1 90 ? -14.178 5.903 19.527 1.00 81.88 90 ARG A O 1
ATOM 761 N N . ALA A 1 91 ? -13.733 5.313 17.402 1.00 79.81 91 ALA A N 1
ATOM 762 C CA . ALA A 1 91 ? -15.122 5.307 16.940 1.00 79.81 91 ALA A CA 1
ATOM 763 C C . ALA A 1 91 ? -15.961 4.219 17.635 1.00 79.81 91 ALA A C 1
ATOM 765 O O . ALA A 1 91 ? -17.034 4.505 18.162 1.00 79.81 91 ALA A O 1
ATOM 766 N N . LEU A 1 92 ? -15.434 2.993 17.726 1.00 77.50 92 LEU A N 1
ATOM 767 C CA . LEU A 1 92 ? -16.121 1.873 18.378 1.00 77.50 92 LEU A CA 1
ATOM 768 C C . LEU A 1 92 ? -16.216 2.042 19.905 1.00 77.50 92 LEU A C 1
ATOM 770 O O . LEU A 1 92 ? -17.198 1.616 20.504 1.00 77.50 92 LEU A O 1
ATOM 774 N N . SER A 1 93 ? -15.239 2.702 20.539 1.00 75.06 93 SER A N 1
ATOM 775 C CA . SER A 1 93 ? -15.288 3.015 21.977 1.00 75.06 93 SER A CA 1
ATOM 776 C C . SER A 1 93 ? -16.408 4.003 22.330 1.00 75.06 93 SER A C 1
ATOM 778 O O . SER A 1 93 ? -17.085 3.829 23.340 1.00 75.06 93 SER A O 1
ATOM 780 N N . LYS A 1 94 ? -16.661 5.005 21.475 1.00 68.12 94 LYS A N 1
ATOM 781 C CA . LYS A 1 94 ? -17.781 5.945 21.657 1.00 68.12 94 LYS A CA 1
ATOM 782 C C . LYS A 1 94 ? -19.138 5.257 21.497 1.00 68.12 94 LYS A C 1
ATOM 784 O O . LYS A 1 94 ? -20.025 5.503 22.299 1.00 68.12 94 LYS A O 1
ATOM 789 N N . SER A 1 95 ? -19.260 4.349 20.527 1.00 62.72 95 SER A N 1
ATOM 790 C CA . SER A 1 95 ? -20.500 3.601 20.275 1.00 62.72 95 SER A CA 1
ATOM 791 C C . SER A 1 95 ? -20.873 2.603 21.377 1.00 62.72 95 SER A C 1
ATOM 793 O O . SER A 1 95 ? -22.015 2.177 21.407 1.00 62.72 95 SER A O 1
ATOM 795 N N . LYS A 1 96 ? -19.935 2.192 22.246 1.00 58.28 96 LYS A N 1
ATOM 796 C CA . LYS A 1 96 ? -20.214 1.304 23.393 1.00 58.28 96 LYS A CA 1
ATOM 797 C C . LYS A 1 96 ? -20.706 2.073 24.633 1.00 58.28 96 LYS A C 1
ATOM 799 O O . LYS A 1 96 ? -21.088 1.455 25.620 1.00 58.28 96 LYS A O 1
ATOM 804 N N . LYS A 1 97 ? -20.578 3.404 24.626 1.00 53.88 97 LYS A N 1
ATOM 805 C CA . LYS A 1 97 ? -20.903 4.288 25.756 1.00 53.88 97 LYS A CA 1
ATOM 806 C C . LYS A 1 97 ? -22.302 4.910 25.649 1.00 53.88 97 LYS A C 1
ATOM 808 O O . LYS A 1 97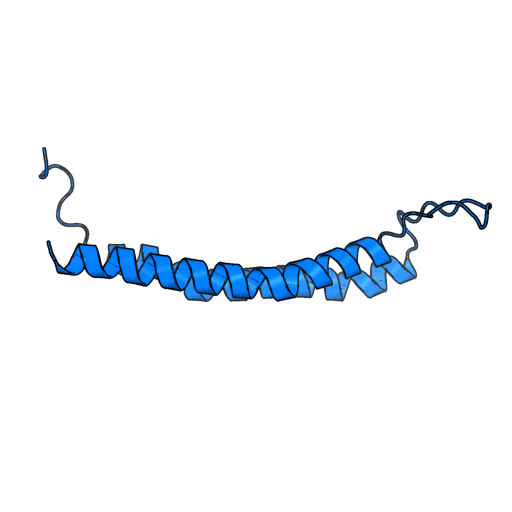 ? -22.759 5.465 26.643 1.00 53.88 97 LYS A O 1
ATOM 813 N N . GLU A 1 98 ? -22.911 4.849 24.465 1.00 45.78 98 GLU A N 1
ATOM 814 C CA . GLU A 1 98 ? -24.322 5.167 24.184 1.00 45.78 98 GLU A CA 1
ATOM 815 C C . GLU A 1 98 ? -25.133 3.868 24.202 1.00 45.78 98 GLU A C 1
ATOM 817 O O . GLU A 1 98 ? -26.274 3.910 24.707 1.00 45.78 98 GLU A O 1
#